Protein AF-A0A5D3D525-F1 (afdb_monomer_lite)

Sequence (65 aa):
MSGDSDTAAQIQKHSTLDDKSEKRVFVGYDVRSKGYKHYNPITKKRMVSRDVVFDEKHHGIEMTN

Organism: Cucumis melo var. makuwa (NCBI:txid1194695)

Radius of gyration: 19.07 Å; chains: 1; bounding box: 37×70×32 Å

InterPro domains:
  IPR057670 Retroviral polymerase, SH3-like domain [PF25597] (12-57)

pLDDT: mean 74.77, std 15.4, range [49.44, 93.38]

Foldseek 3Di:
DDDDDPPPPPPPPLPDDPPPDDDWAWDAADPVVRFTWTADPVVRDIDTDNSDDDPPPCPPPPPDD

Secondary structure (DSSP, 8-state):
---------------S--TTPPP-EEEEEETTTTEEEEEETTTTEEEEES---------------

Structure (mmCIF, N/CA/C/O backbone):
data_AF-A0A5D3D525-F1
#
_entry.id   AF-A0A5D3D525-F1
#
loop_
_atom_site.group_PDB
_atom_site.id
_atom_site.type_symbol
_atom_site.label_atom_id
_atom_site.label_alt_id
_atom_site.label_comp_id
_atom_site.label_asym_id
_atom_site.label_entity_id
_atom_site.label_seq_id
_atom_site.pdbx_PDB_ins_code
_atom_site.Cartn_x
_atom_site.Cartn_y
_atom_site.Cartn_z
_atom_site.occupancy
_atom_site.B_iso_or_equiv
_atom_site.auth_seq_id
_atom_site.auth_comp_id
_atom_site.auth_asym_id
_atom_site.auth_atom_id
_atom_site.pdbx_PDB_model_num
ATOM 1 N N . MET A 1 1 ? 29.580 36.512 -19.351 1.00 49.44 1 MET A N 1
ATOM 2 C CA . MET A 1 1 ? 28.907 35.462 -20.142 1.00 49.44 1 MET A CA 1
ATOM 3 C C . MET A 1 1 ? 28.882 34.223 -19.256 1.00 49.44 1 MET A C 1
ATOM 5 O O . MET A 1 1 ? 29.937 33.657 -19.031 1.00 49.44 1 MET A O 1
ATOM 9 N N . SER A 1 2 ? 27.871 34.103 -18.385 1.00 51.38 2 SER A N 1
ATOM 10 C CA . SER A 1 2 ? 26.659 33.272 -18.596 1.00 51.38 2 SER A CA 1
ATOM 11 C C . SER A 1 2 ? 27.052 3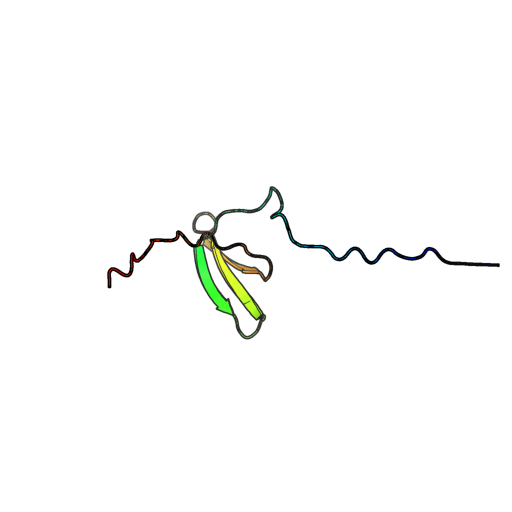1.811 -18.821 1.00 51.38 2 SER A C 1
ATOM 13 O O . SER A 1 2 ? 27.543 31.496 -19.897 1.00 51.38 2 SER A O 1
ATOM 15 N N . GLY A 1 3 ? 27.042 30.991 -17.769 1.00 52.44 3 GLY A N 1
ATOM 16 C CA . GLY A 1 3 ? 25.951 30.028 -17.534 1.00 52.44 3 GLY A CA 1
ATOM 17 C C . GLY A 1 3 ? 26.432 28.662 -18.052 1.00 52.44 3 GLY A C 1
ATOM 18 O O . GLY A 1 3 ? 27.184 28.617 -19.012 1.00 52.44 3 GLY A O 1
ATOM 19 N N . ASP A 1 4 ? 26.181 27.507 -17.465 1.00 54.06 4 ASP A N 1
ATOM 20 C CA . ASP A 1 4 ? 25.358 27.127 -16.339 1.00 54.06 4 ASP A CA 1
ATOM 21 C C . ASP A 1 4 ? 25.998 25.884 -15.714 1.00 54.06 4 ASP A C 1
ATOM 23 O O . ASP A 1 4 ? 26.740 25.138 -16.353 1.00 54.06 4 ASP A O 1
ATOM 27 N N . SER A 1 5 ? 25.724 25.705 -14.430 1.00 56.16 5 SER A N 1
ATOM 28 C CA . SER A 1 5 ? 26.052 24.533 -13.632 1.00 56.16 5 SER A CA 1
ATOM 29 C C . SER A 1 5 ? 25.638 23.241 -14.334 1.00 56.16 5 SER A C 1
ATOM 31 O O . SER A 1 5 ? 24.443 23.038 -14.576 1.00 56.16 5 SER A O 1
ATOM 33 N N . ASP A 1 6 ? 26.601 22.345 -14.562 1.00 55.16 6 ASP A N 1
ATOM 34 C CA . ASP A 1 6 ? 26.329 20.938 -14.837 1.00 55.16 6 ASP A CA 1
ATOM 35 C C . ASP A 1 6 ? 25.505 20.386 -13.674 1.00 55.16 6 ASP A C 1
ATOM 37 O O . ASP A 1 6 ? 25.991 20.076 -12.583 1.00 55.16 6 ASP A O 1
ATOM 41 N N . THR A 1 7 ? 24.197 20.364 -13.905 1.00 58.28 7 THR A N 1
ATOM 42 C CA . THR A 1 7 ? 23.200 19.831 -12.998 1.00 58.28 7 THR A CA 1
ATOM 43 C C . THR A 1 7 ? 23.468 18.342 -12.943 1.00 58.28 7 THR A C 1
ATOM 45 O O . THR A 1 7 ? 23.104 17.605 -13.857 1.00 58.28 7 THR A O 1
ATOM 48 N N . ALA A 1 8 ? 24.151 17.906 -11.885 1.00 53.66 8 ALA A N 1
ATOM 49 C CA . ALA A 1 8 ? 24.269 16.502 -11.552 1.00 53.66 8 ALA A CA 1
ATOM 50 C C . ALA A 1 8 ? 22.843 15.960 -11.424 1.00 53.66 8 ALA A C 1
ATOM 52 O O . ALA A 1 8 ? 22.170 16.174 -10.413 1.00 53.66 8 ALA A O 1
ATOM 53 N N . ALA A 1 9 ? 22.363 15.312 -12.485 1.00 54.69 9 ALA A N 1
ATOM 54 C CA . ALA A 1 9 ? 21.150 14.530 -12.459 1.00 54.69 9 ALA A CA 1
ATOM 55 C C . ALA A 1 9 ? 21.388 13.426 -11.429 1.00 54.69 9 ALA A C 1
ATOM 57 O O . ALA A 1 9 ? 22.004 12.397 -11.711 1.00 54.69 9 ALA A O 1
ATOM 58 N N . GLN A 1 10 ? 20.972 13.698 -10.192 1.00 53.94 10 GLN A N 1
ATOM 59 C CA . GLN A 1 10 ? 20.938 12.720 -9.128 1.00 53.94 10 GLN A CA 1
ATOM 60 C C . GLN A 1 10 ? 19.958 11.650 -9.582 1.00 53.94 10 GLN A C 1
ATOM 62 O O . GLN A 1 10 ? 18.743 11.799 -9.473 1.00 53.94 10 GLN A O 1
ATOM 67 N N . ILE A 1 11 ? 20.500 10.570 -10.135 1.00 55.59 11 ILE A N 1
ATOM 68 C CA . ILE A 1 11 ? 19.808 9.297 -10.224 1.00 55.59 11 ILE A CA 1
ATOM 69 C C . ILE A 1 11 ? 19.491 8.943 -8.770 1.00 55.59 11 ILE A C 1
ATOM 71 O O . ILE A 1 11 ? 20.351 8.420 -8.060 1.00 55.59 11 ILE A O 1
ATOM 75 N N . GLN A 1 12 ? 18.292 9.309 -8.302 1.00 57.81 12 GLN A N 1
ATOM 76 C CA . GLN A 1 12 ? 17.751 8.875 -7.021 1.00 57.81 12 GLN A CA 1
ATOM 77 C C . GLN A 1 12 ? 17.628 7.356 -7.102 1.00 57.81 12 GLN A C 1
ATOM 79 O O . GLN A 1 12 ? 16.606 6.800 -7.500 1.00 57.81 12 GLN A O 1
ATOM 84 N N . LYS A 1 13 ? 18.713 6.660 -6.767 1.00 55.31 13 LYS A N 1
ATOM 85 C CA . LYS A 1 13 ? 18.644 5.265 -6.369 1.00 55.31 13 LYS A CA 1
ATOM 86 C C . LYS A 1 13 ? 17.761 5.270 -5.127 1.00 55.31 13 LYS A C 1
ATOM 88 O O . LYS A 1 13 ? 18.202 5.701 -4.068 1.00 55.31 13 LYS A O 1
ATOM 93 N N . HIS A 1 14 ? 16.503 4.860 -5.278 1.00 57.19 14 HIS A N 1
ATOM 94 C CA . HIS A 1 14 ? 15.592 4.546 -4.179 1.00 57.19 14 HIS A CA 1
ATOM 95 C C . HIS A 1 14 ? 16.168 3.345 -3.409 1.00 57.19 14 HIS A C 1
ATOM 97 O O . HIS A 1 14 ? 15.699 2.221 -3.543 1.00 57.19 14 HIS A O 1
ATOM 103 N N . SER A 1 15 ? 17.274 3.539 -2.692 1.00 58.97 15 SER A N 1
ATOM 104 C CA . SER A 1 15 ? 17.969 2.472 -1.966 1.00 58.97 15 SER A CA 1
ATOM 105 C C . SER A 1 15 ? 17.494 2.340 -0.525 1.00 58.97 15 SER A C 1
ATOM 107 O O . SER A 1 15 ? 17.827 1.362 0.135 1.00 58.97 15 SER A O 1
ATOM 109 N N . THR A 1 16 ? 16.706 3.292 -0.034 1.00 58.78 16 THR A N 1
ATOM 110 C CA . THR A 1 16 ? 16.309 3.321 1.369 1.00 58.78 16 THR A CA 1
ATOM 111 C C . THR A 1 16 ? 14.890 3.845 1.472 1.00 58.78 16 THR A C 1
ATOM 113 O O . THR A 1 16 ? 14.556 4.886 0.914 1.00 58.78 16 THR A O 1
ATOM 116 N N . LEU A 1 17 ? 14.037 3.085 2.153 1.00 64.44 17 LEU A N 1
ATOM 117 C CA . LEU A 1 17 ? 12.739 3.581 2.576 1.00 64.44 17 LEU A CA 1
ATOM 118 C C . LEU A 1 17 ? 12.964 4.714 3.586 1.00 64.44 17 LEU A C 1
ATOM 120 O O . LEU A 1 17 ? 13.817 4.580 4.460 1.00 64.44 17 LEU A O 1
ATOM 124 N N . ASP A 1 18 ? 12.201 5.802 3.476 1.00 65.44 18 ASP A N 1
ATOM 125 C CA . ASP A 1 18 ? 12.220 6.874 4.474 1.00 65.44 18 ASP A CA 1
ATOM 126 C C . ASP A 1 18 ? 11.911 6.310 5.874 1.00 65.44 18 ASP A C 1
ATOM 128 O O . ASP A 1 18 ? 11.135 5.359 6.010 1.00 65.44 18 ASP A O 1
ATOM 132 N N . ASP A 1 19 ? 12.412 6.951 6.934 1.00 67.25 19 ASP A N 1
ATOM 133 C CA . ASP A 1 19 ? 12.125 6.585 8.338 1.00 67.25 19 ASP A CA 1
ATOM 134 C C . ASP A 1 19 ? 10.619 6.600 8.683 1.00 67.25 19 ASP A C 1
ATOM 136 O O . ASP A 1 19 ? 10.185 6.073 9.704 1.00 67.25 19 ASP A O 1
ATOM 140 N N . LYS A 1 20 ? 9.788 7.189 7.812 1.00 70.94 20 LYS A N 1
ATOM 141 C CA . LYS A 1 20 ? 8.317 7.182 7.890 1.00 70.94 20 LYS A CA 1
ATOM 142 C C . LYS A 1 20 ? 7.679 5.946 7.245 1.00 70.94 20 LYS A C 1
ATOM 144 O O . LYS A 1 20 ? 6.455 5.894 7.095 1.00 70.94 20 LYS A O 1
ATOM 149 N N . SER A 1 21 ? 8.478 4.983 6.798 1.00 70.62 21 SER A N 1
ATOM 150 C CA . SER A 1 21 ? 7.978 3.765 6.177 1.00 70.62 21 SER A CA 1
ATOM 151 C C . SER A 1 21 ? 7.310 2.864 7.212 1.00 70.62 21 SER A C 1
ATOM 153 O O . SER A 1 21 ? 7.884 2.442 8.211 1.00 70.62 21 SER A O 1
ATOM 155 N N . GLU A 1 22 ? 6.037 2.574 6.969 1.00 77.00 22 GLU A N 1
ATOM 156 C CA .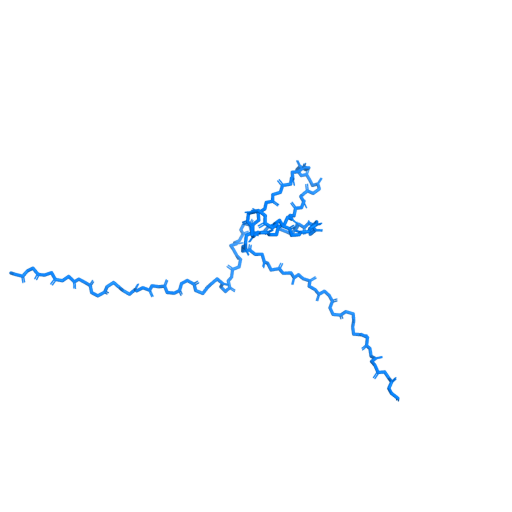 GLU A 1 22 ? 5.241 1.688 7.808 1.00 77.00 22 GLU A CA 1
ATOM 157 C C . GLU A 1 22 ? 5.119 0.324 7.138 1.00 77.00 22 GLU A C 1
ATOM 159 O O . GLU A 1 22 ? 4.823 0.234 5.941 1.00 77.00 22 GLU A O 1
ATOM 164 N N . LYS A 1 23 ? 5.234 -0.750 7.925 1.00 82.38 23 LYS A N 1
ATOM 165 C CA . LYS A 1 23 ? 4.857 -2.088 7.458 1.00 82.38 23 LYS A CA 1
ATOM 166 C C . LYS A 1 23 ? 3.359 -2.118 7.176 1.00 82.38 23 LYS A C 1
ATOM 168 O O . LYS A 1 23 ? 2.542 -1.765 8.028 1.00 82.38 23 LYS A O 1
ATOM 173 N N . ARG A 1 24 ? 2.989 -2.544 5.972 1.00 87.44 24 ARG A N 1
ATOM 174 C CA . ARG A 1 24 ? 1.594 -2.628 5.527 1.00 87.44 24 ARG A CA 1
ATOM 175 C C . ARG A 1 24 ? 1.338 -3.958 4.849 1.00 87.44 24 ARG A C 1
ATOM 177 O O . ARG A 1 24 ? 2.256 -4.610 4.362 1.00 87.44 24 ARG A O 1
ATOM 184 N N . VAL A 1 25 ? 0.071 -4.354 4.834 1.00 88.62 25 VAL A N 1
ATOM 185 C CA . VAL A 1 25 ? -0.346 -5.618 4.231 1.00 88.62 25 VAL A CA 1
ATOM 186 C C . VAL A 1 25 ? -0.464 -5.412 2.730 1.00 88.62 25 VAL A C 1
ATOM 188 O O . VAL A 1 25 ? -1.205 -4.531 2.286 1.00 88.62 25 VAL A O 1
ATOM 191 N N . PHE A 1 26 ? 0.257 -6.210 1.951 1.00 90.25 26 PHE A N 1
ATOM 192 C CA . PHE A 1 26 ? 0.099 -6.226 0.504 1.00 90.25 26 PHE A CA 1
ATOM 193 C C . PHE A 1 26 ? -1.282 -6.775 0.124 1.00 90.25 26 PHE A C 1
ATOM 195 O O . PHE A 1 26 ? -1.718 -7.794 0.652 1.00 90.25 26 PHE A O 1
ATOM 202 N N . VAL A 1 27 ? -1.982 -6.080 -0.775 1.00 91.94 27 VAL A N 1
ATOM 203 C CA . VAL A 1 27 ? -3.343 -6.442 -1.215 1.00 91.94 27 VAL A CA 1
ATOM 204 C C . VAL A 1 27 ? -3.375 -6.841 -2.689 1.00 91.94 27 VAL A C 1
ATOM 206 O O . VAL A 1 27 ? -4.221 -7.636 -3.086 1.00 91.94 27 VAL A O 1
ATOM 209 N N . GLY A 1 28 ? -2.494 -6.280 -3.517 1.00 92.50 28 GLY A N 1
ATOM 210 C CA . GLY A 1 28 ? -2.424 -6.604 -4.941 1.00 92.50 28 GLY A CA 1
ATOM 211 C C . GLY A 1 28 ? -1.811 -5.484 -5.771 1.00 92.50 28 GLY A C 1
ATOM 212 O O . GLY A 1 28 ? -1.370 -4.471 -5.239 1.00 92.50 28 GLY A O 1
ATOM 213 N N . TYR A 1 29 ? -1.817 -5.639 -7.090 1.00 93.38 29 TYR A N 1
ATOM 214 C CA . TYR A 1 29 ? -1.324 -4.629 -8.026 1.00 93.38 29 TYR A CA 1
ATOM 215 C C . TYR A 1 29 ? -2.482 -3.878 -8.694 1.00 93.38 29 TYR A C 1
ATOM 217 O O . TYR A 1 29 ? -3.521 -4.459 -9.014 1.00 93.38 29 TYR A O 1
ATOM 225 N N . ASP A 1 30 ? -2.330 -2.570 -8.892 1.00 92.38 30 ASP A N 1
ATOM 226 C CA . ASP A 1 30 ? -3.255 -1.754 -9.670 1.00 92.38 30 ASP A CA 1
ATOM 227 C C . ASP A 1 30 ? -2.716 -1.496 -11.073 1.00 92.38 30 ASP A C 1
ATOM 229 O O . ASP A 1 30 ? -1.796 -0.703 -11.257 1.00 92.38 30 ASP A O 1
ATOM 233 N N . VAL A 1 31 ? -3.337 -2.092 -12.087 1.00 92.12 31 VAL A N 1
ATOM 234 C CA . VAL A 1 31 ? -2.898 -1.903 -13.478 1.00 92.12 31 VAL A CA 1
ATOM 235 C C . VAL A 1 31 ? -3.101 -0.456 -13.945 1.00 92.12 31 VAL A C 1
ATOM 237 O O . VAL A 1 31 ? -2.274 0.078 -14.679 1.00 92.12 31 VAL A O 1
ATOM 240 N N . ARG A 1 32 ? -4.170 0.214 -13.486 1.00 91.56 32 ARG A N 1
ATOM 241 C CA . ARG A 1 32 ? -4.497 1.591 -13.901 1.00 91.56 32 ARG A CA 1
ATOM 242 C C . ARG A 1 32 ? -3.483 2.615 -13.401 1.00 91.56 32 ARG A C 1
ATOM 244 O O . ARG A 1 32 ? -3.055 3.464 -14.173 1.00 91.56 32 ARG A O 1
ATOM 251 N N . SER A 1 33 ? -3.108 2.543 -12.126 1.00 89.75 33 SER A N 1
ATOM 252 C CA . SER A 1 33 ? -2.111 3.447 -11.534 1.00 89.75 33 SER A CA 1
ATOM 253 C C . SER A 1 33 ? -0.678 2.907 -11.601 1.00 89.75 33 SER A C 1
ATOM 255 O O . SER A 1 33 ? 0.255 3.599 -11.196 1.00 89.75 33 SER A O 1
ATOM 257 N N . LYS A 1 34 ? -0.494 1.695 -12.147 1.00 90.81 34 LYS A N 1
ATOM 258 C CA . LYS A 1 34 ? 0.786 0.982 -12.253 1.00 90.81 34 LYS A CA 1
ATOM 259 C C . LYS A 1 34 ? 1.532 0.902 -10.918 1.00 90.81 34 LYS A C 1
ATOM 261 O O . LYS A 1 34 ? 2.750 1.068 -10.875 1.00 90.81 34 LYS A O 1
ATOM 266 N N . GLY A 1 35 ? 0.801 0.684 -9.828 1.00 92.44 35 GLY A N 1
ATOM 267 C CA . GLY A 1 35 ? 1.345 0.691 -8.472 1.00 92.44 35 GLY A CA 1
ATOM 268 C C . GLY A 1 35 ? 0.809 -0.443 -7.609 1.00 92.44 35 GLY A C 1
ATOM 269 O O . GLY A 1 35 ? -0.199 -1.075 -7.923 1.00 92.44 35 GLY A O 1
ATOM 270 N N . TYR A 1 36 ? 1.480 -0.694 -6.495 1.00 92.12 36 TYR A N 1
ATOM 271 C CA . TYR A 1 36 ? 1.125 -1.734 -5.541 1.00 92.12 36 TYR A CA 1
ATOM 272 C C . TYR A 1 36 ? 0.127 -1.205 -4.518 1.00 92.12 36 TYR A C 1
ATOM 274 O O . TYR A 1 36 ? 0.328 -0.151 -3.914 1.00 92.12 36 TYR A O 1
ATOM 282 N N . LYS A 1 37 ? -0.966 -1.943 -4.332 1.00 92.81 37 LYS A N 1
ATOM 283 C CA . LYS A 1 37 ? -1.997 -1.687 -3.331 1.00 92.81 37 LYS A CA 1
ATOM 284 C C . LYS A 1 37 ? -1.571 -2.313 -2.013 1.00 92.81 37 LYS A C 1
ATOM 286 O O . LYS A 1 37 ? -1.347 -3.523 -1.929 1.00 92.81 37 LYS A O 1
ATOM 291 N N . HIS A 1 38 ? -1.585 -1.508 -0.965 1.00 91.69 38 HIS A N 1
ATOM 292 C CA . HIS A 1 38 ? -1.395 -1.965 0.402 1.00 91.69 38 HIS A CA 1
ATOM 293 C C . HIS A 1 38 ? -2.477 -1.408 1.316 1.00 91.69 38 HIS A C 1
ATOM 295 O O . HIS A 1 38 ? -3.049 -0.336 1.091 1.00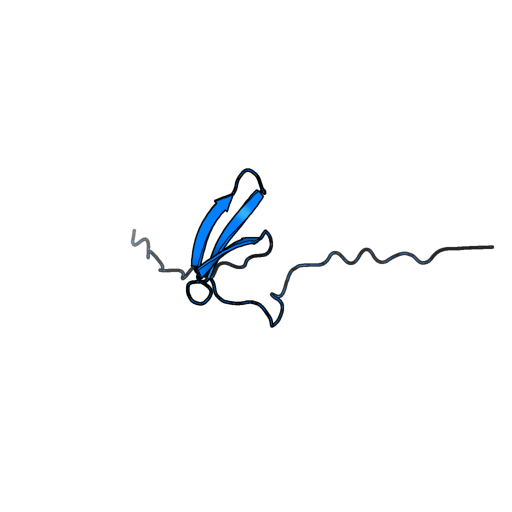 91.69 38 HIS A O 1
ATOM 301 N N . TYR A 1 39 ? -2.764 -2.164 2.364 1.00 90.88 39 TYR A N 1
ATOM 302 C CA . TYR A 1 39 ? -3.745 -1.823 3.375 1.00 90.88 39 TYR A CA 1
ATOM 303 C C . TYR A 1 39 ? -3.059 -1.646 4.720 1.00 90.88 39 TYR A C 1
ATOM 305 O O . TYR A 1 39 ? -2.241 -2.469 5.139 1.00 90.88 39 TYR A O 1
ATOM 313 N N . ASN A 1 40 ? -3.398 -0.552 5.394 1.00 89.62 40 ASN A N 1
ATOM 314 C CA . ASN A 1 40 ? -3.009 -0.333 6.774 1.00 89.62 40 ASN A CA 1
ATOM 315 C C . ASN A 1 40 ? -4.188 -0.764 7.675 1.00 89.62 40 ASN A C 1
ATOM 317 O O . ASN A 1 40 ? -5.221 -0.089 7.664 1.00 89.62 40 ASN A O 1
ATOM 321 N N . PRO A 1 41 ? -4.065 -1.860 8.452 1.00 84.75 41 PRO A N 1
ATOM 322 C CA . PRO A 1 41 ? -5.140 -2.344 9.319 1.00 84.75 41 PRO A CA 1
ATOM 323 C C . PRO A 1 41 ? -5.407 -1.441 10.528 1.00 84.75 41 PRO A C 1
ATOM 325 O O . PRO A 1 41 ? -6.517 -1.463 11.053 1.00 84.75 41 PRO A O 1
ATOM 328 N N . ILE A 1 42 ? -4.431 -0.622 10.931 1.00 86.75 42 ILE A 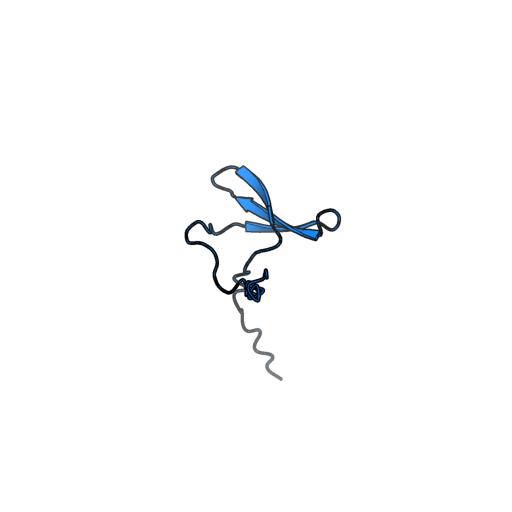N 1
ATOM 329 C CA . ILE A 1 42 ? -4.545 0.319 12.052 1.00 86.75 42 ILE A CA 1
ATOM 330 C C . ILE A 1 42 ? -5.435 1.493 11.641 1.00 86.75 42 ILE A C 1
ATOM 332 O O . ILE A 1 42 ? -6.414 1.812 12.309 1.00 86.75 42 ILE A O 1
ATOM 336 N N . THR A 1 43 ? -5.130 2.113 10.498 1.00 89.62 43 THR A N 1
ATOM 337 C CA . THR A 1 43 ? -5.886 3.276 9.998 1.00 89.62 43 THR A CA 1
ATOM 338 C C . THR A 1 43 ? -7.088 2.891 9.137 1.00 89.62 43 THR A C 1
ATOM 340 O O . THR A 1 43 ? -7.880 3.758 8.772 1.00 89.62 43 THR A O 1
ATOM 343 N N . LYS A 1 44 ? -7.223 1.603 8.794 1.00 88.69 44 LYS A N 1
ATOM 344 C CA . LYS A 1 44 ? -8.218 1.041 7.868 1.00 88.69 44 LYS A CA 1
ATOM 345 C C . LYS A 1 44 ? -8.214 1.692 6.478 1.00 88.69 44 LYS A C 1
ATOM 347 O O . LYS A 1 44 ? -9.232 1.719 5.787 1.00 88.69 44 LYS A O 1
ATOM 352 N N . LYS A 1 45 ? -7.062 2.214 6.044 1.00 90.56 45 LYS A N 1
ATOM 353 C CA . LYS A 1 45 ? -6.899 2.893 4.749 1.00 90.56 45 LYS A CA 1
ATOM 354 C C . LYS A 1 45 ? -6.212 1.999 3.724 1.00 90.56 45 LYS A C 1
ATOM 356 O O . LYS A 1 45 ? -5.244 1.303 4.031 1.00 90.56 45 LYS A O 1
ATOM 361 N N . ARG A 1 46 ? -6.686 2.079 2.478 1.00 88.94 46 ARG A N 1
ATOM 362 C CA . ARG A 1 46 ? -6.044 1.484 1.301 1.00 88.94 46 ARG A CA 1
ATOM 363 C 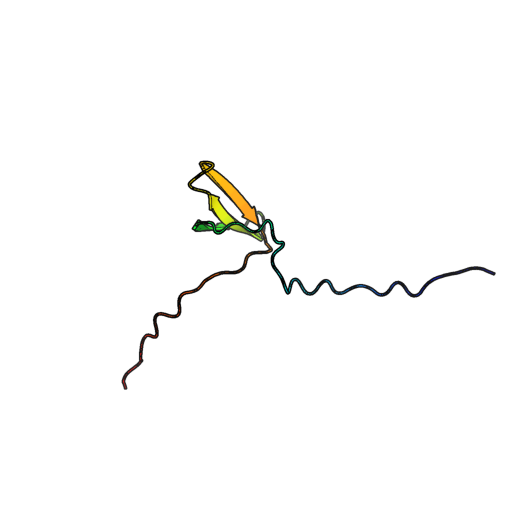C . ARG A 1 46 ? -5.283 2.564 0.544 1.00 88.94 46 ARG A C 1
ATOM 365 O O . ARG A 1 46 ? -5.829 3.633 0.290 1.00 88.94 46 ARG A O 1
ATOM 372 N N . MET A 1 47 ? -4.044 2.275 0.179 1.00 89.44 47 MET A N 1
ATOM 373 C CA . MET A 1 47 ? -3.173 3.186 -0.560 1.00 89.44 47 MET A CA 1
ATOM 374 C C . MET A 1 47 ? -2.492 2.443 -1.705 1.00 89.44 47 MET A C 1
ATOM 376 O O . MET A 1 47 ? -2.382 1.218 -1.664 1.00 89.44 47 MET A O 1
ATOM 380 N N . VAL A 1 48 ? -2.057 3.192 -2.719 1.00 90.88 48 VAL A N 1
ATOM 381 C CA . VAL A 1 48 ? -1.285 2.667 -3.848 1.00 90.88 48 VAL A CA 1
ATOM 382 C C . VAL A 1 48 ? 0.046 3.407 -3.923 1.00 90.88 48 VAL A C 1
ATOM 384 O O . VAL A 1 48 ? 0.046 4.635 -3.921 1.00 90.88 48 VAL A O 1
ATOM 387 N N . SER A 1 49 ? 1.162 2.680 -3.963 1.00 87.25 49 SER A N 1
ATOM 388 C CA . SER A 1 49 ? 2.508 3.248 -4.130 1.00 87.25 49 SER A CA 1
ATOM 389 C C . SER A 1 49 ? 3.326 2.424 -5.120 1.00 87.25 49 SER A C 1
ATOM 391 O O . SER A 1 49 ? 3.102 1.224 -5.270 1.00 87.25 49 SER A O 1
ATOM 393 N N . ARG A 1 50 ? 4.267 3.072 -5.810 1.00 88.25 50 ARG A N 1
ATOM 394 C CA . ARG A 1 50 ? 5.253 2.403 -6.675 1.00 88.25 50 ARG A CA 1
ATOM 395 C C . ARG A 1 50 ? 6.529 2.051 -5.916 1.00 88.25 50 ARG A C 1
ATOM 397 O O . ARG A 1 50 ? 7.127 1.021 -6.200 1.00 88.25 50 ARG A O 1
ATOM 404 N N . ASP A 1 51 ? 6.865 2.855 -4.913 1.00 84.69 51 ASP A N 1
ATOM 405 C CA . ASP A 1 51 ? 8.054 2.686 -4.086 1.00 84.69 51 ASP A CA 1
ATOM 406 C C . ASP A 1 51 ? 7.679 1.848 -2.864 1.00 84.69 51 ASP A C 1
ATOM 408 O O . ASP A 1 51 ? 7.219 2.362 -1.841 1.00 84.69 51 ASP A O 1
ATOM 412 N N . VAL A 1 52 ? 7.774 0.529 -3.016 1.00 80.06 52 VAL A N 1
ATOM 413 C CA . VAL A 1 52 ? 7.501 -0.443 -1.954 1.00 80.06 52 VAL A CA 1
ATOM 414 C C . VAL A 1 52 ? 8.606 -1.491 -1.937 1.00 80.06 52 VAL A C 1
ATOM 416 O O . VAL A 1 52 ? 9.093 -1.908 -2.985 1.00 80.06 52 VAL A O 1
ATOM 419 N N . VAL A 1 53 ? 8.985 -1.926 -0.739 1.00 83.75 53 VAL A N 1
ATOM 420 C CA . VAL A 1 53 ? 9.886 -3.063 -0.538 1.00 83.75 53 VAL A CA 1
ATOM 421 C C . VAL A 1 53 ? 9.060 -4.197 0.047 1.00 83.75 53 VAL A C 1
ATOM 423 O O . VAL A 1 53 ? 8.338 -3.997 1.027 1.00 83.75 53 VAL A O 1
ATOM 426 N N . PHE A 1 54 ? 9.146 -5.374 -0.567 1.00 83.38 54 PHE A N 1
ATOM 427 C CA . PHE A 1 54 ? 8.463 -6.569 -0.093 1.00 83.38 54 PHE A CA 1
ATOM 428 C C . PHE A 1 54 ? 9.383 -7.370 0.823 1.00 83.38 54 PHE A C 1
ATOM 430 O O . PHE A 1 54 ? 10.492 -7.732 0.446 1.00 83.38 54 PHE A O 1
ATOM 437 N N . ASP A 1 55 ? 8.903 -7.653 2.032 1.00 81.81 55 ASP A N 1
ATOM 438 C CA . ASP A 1 55 ? 9.505 -8.645 2.924 1.00 81.81 55 ASP A CA 1
ATOM 439 C C . ASP A 1 55 ? 8.980 -10.028 2.517 1.00 81.81 55 ASP A C 1
ATOM 441 O O . ASP A 1 55 ? 8.059 -10.587 3.122 1.00 81.81 55 ASP A O 1
ATOM 445 N N . GLU A 1 56 ? 9.497 -10.534 1.398 1.00 80.12 56 GLU A N 1
ATOM 446 C CA . GLU A 1 56 ? 9.257 -11.904 0.962 1.00 80.12 56 GLU A CA 1
ATOM 447 C C . GLU A 1 56 ? 10.055 -12.824 1.881 1.00 80.12 56 GLU A C 1
ATOM 449 O O . GLU A 1 56 ? 11.242 -13.093 1.662 1.00 80.12 56 GLU A O 1
ATOM 454 N N . LYS A 1 57 ? 9.409 -13.299 2.951 1.00 74.81 57 LYS A N 1
ATOM 455 C CA . LYS A 1 57 ? 9.980 -14.373 3.759 1.00 74.81 57 LYS A CA 1
ATOM 456 C C . LYS A 1 57 ? 10.261 -15.549 2.831 1.00 74.81 57 LYS A C 1
ATOM 458 O O . LYS A 1 57 ? 9.336 -16.218 2.374 1.00 74.81 57 LYS A O 1
ATOM 463 N N . HIS A 1 58 ? 11.545 -15.781 2.569 1.00 62.34 58 HIS A N 1
ATOM 464 C CA . HIS A 1 58 ? 12.040 -16.957 1.876 1.00 62.34 58 HIS A CA 1
ATOM 465 C C . HIS A 1 58 ? 11.744 -18.171 2.758 1.00 62.34 58 HIS A C 1
ATOM 467 O O . HIS A 1 58 ? 12.570 -18.606 3.557 1.00 62.34 58 HIS A O 1
ATOM 473 N N . HIS A 1 59 ? 10.536 -18.712 2.649 1.00 60.25 59 HIS A N 1
ATOM 474 C CA . HIS A 1 59 ? 10.296 -20.089 3.029 1.00 60.25 59 HIS A CA 1
ATOM 475 C C . HIS A 1 59 ? 11.014 -20.916 1.971 1.00 60.25 59 HIS A C 1
ATOM 477 O O . HIS A 1 59 ? 10.479 -21.126 0.886 1.00 60.25 59 HIS A O 1
ATOM 483 N N . GLY A 1 60 ? 12.271 -21.266 2.255 1.00 58.19 60 GLY A N 1
ATOM 484 C CA . GLY A 1 60 ? 13.057 -22.161 1.425 1.00 58.19 60 GLY A CA 1
ATOM 485 C C . GLY A 1 60 ? 12.251 -23.427 1.197 1.00 58.19 60 GLY A C 1
ATOM 486 O O . GLY A 1 60 ? 12.129 -24.263 2.087 1.00 58.19 60 GLY A O 1
ATOM 487 N N . ILE A 1 61 ? 11.657 -23.542 0.013 1.00 60.28 61 ILE A N 1
ATOM 488 C CA . ILE A 1 61 ? 11.256 -24.837 -0.498 1.00 60.28 61 ILE A CA 1
ATOM 489 C C . ILE A 1 61 ? 12.590 -25.468 -0.870 1.00 60.28 61 ILE A C 1
ATOM 491 O O . ILE A 1 61 ? 13.131 -25.196 -1.942 1.00 60.28 61 ILE A O 1
ATOM 495 N N . GL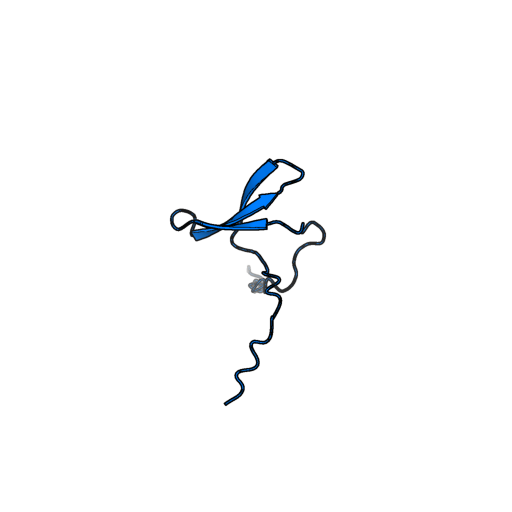U A 1 62 ? 13.179 -26.204 0.073 1.00 61.25 62 GLU A N 1
ATOM 496 C CA . GLU A 1 62 ? 14.252 -27.136 -0.239 1.00 61.25 62 GLU A CA 1
ATOM 497 C C . GLU A 1 62 ? 13.682 -28.086 -1.288 1.00 61.25 62 GLU A C 1
ATOM 499 O O . GLU A 1 62 ? 12.880 -28.970 -0.994 1.00 61.25 62 GLU A O 1
ATOM 504 N N . MET A 1 63 ? 14.023 -27.829 -2.547 1.00 57.72 63 MET A N 1
ATOM 505 C CA . MET A 1 63 ? 13.810 -28.784 -3.617 1.00 57.72 63 MET A CA 1
ATOM 506 C C . MET A 1 63 ? 14.811 -29.909 -3.379 1.00 57.72 63 MET A C 1
ATOM 508 O O . MET A 1 63 ? 15.944 -29.861 -3.855 1.00 57.72 63 MET A O 1
ATOM 512 N N . THR A 1 64 ? 14.421 -30.876 -2.554 1.00 57.91 64 THR A N 1
ATOM 513 C CA . THR A 1 64 ? 15.114 -32.153 -2.462 1.00 57.91 64 THR A CA 1
ATOM 514 C C . THR A 1 64 ? 14.806 -32.931 -3.741 1.00 57.91 64 THR A C 1
ATOM 516 O O . THR A 1 64 ? 13.655 -33.272 -4.013 1.00 57.91 64 THR A O 1
ATOM 519 N N . ASN A 1 65 ? 15.844 -33.119 -4.560 1.00 57.16 65 ASN A N 1
ATOM 520 C CA . ASN A 1 65 ? 15.845 -34.024 -5.711 1.00 57.16 65 ASN A CA 1
ATOM 521 C C . ASN A 1 65 ? 16.213 -35.441 -5.273 1.00 57.16 65 ASN A C 1
ATOM 523 O O . ASN A 1 65 ? 17.059 -35.562 -4.356 1.00 57.16 65 ASN A O 1
#